Protein AF-A0A3A0E8A8-F1 (afdb_monomer_lite)

Structure (mmCIF, N/CA/C/O backbone):
data_AF-A0A3A0E8A8-F1
#
_entry.id   AF-A0A3A0E8A8-F1
#
loop_
_atom_site.group_PDB
_atom_site.id
_atom_site.type_symbol
_atom_site.label_atom_id
_atom_site.label_alt_id
_atom_site.label_comp_id
_atom_site.label_asym_id
_atom_site.label_entity_id
_atom_site.label_seq_id
_atom_site.pdbx_PDB_ins_code
_atom_site.Cartn_x
_atom_site.Cartn_y
_atom_site.Cartn_z
_atom_site.occupancy
_atom_site.B_iso_or_equiv
_atom_site.auth_seq_id
_atom_site.auth_comp_id
_atom_site.auth_asym_id
_atom_site.auth_atom_id
_atom_site.pdbx_PDB_model_num
ATOM 1 N N . MET A 1 1 ? 23.151 -6.501 8.905 1.00 40.78 1 MET A N 1
ATOM 2 C CA . MET A 1 1 ? 23.158 -5.026 8.974 1.00 40.78 1 MET A CA 1
ATOM 3 C C . MET A 1 1 ? 22.084 -4.540 8.018 1.00 40.78 1 MET A C 1
ATOM 5 O O . MET A 1 1 ? 22.185 -4.859 6.841 1.00 40.78 1 MET A O 1
ATOM 9 N N . ALA A 1 2 ? 21.002 -3.932 8.515 1.00 54.81 2 ALA A N 1
ATOM 10 C CA . ALA A 1 2 ? 19.983 -3.364 7.635 1.00 54.81 2 ALA A CA 1
ATOM 11 C C . ALA A 1 2 ? 20.627 -2.206 6.867 1.00 54.81 2 ALA A C 1
ATOM 13 O O . ALA A 1 2 ? 21.252 -1.342 7.481 1.00 54.81 2 ALA A O 1
ATOM 14 N N . MET A 1 3 ? 20.550 -2.238 5.539 1.00 58.66 3 MET A N 1
ATOM 15 C CA . MET A 1 3 ? 20.989 -1.104 4.735 1.00 58.66 3 MET A CA 1
ATOM 16 C C . MET A 1 3 ? 20.089 0.097 5.061 1.00 58.66 3 MET A C 1
ATOM 18 O O . MET A 1 3 ? 18.889 -0.111 5.265 1.00 58.66 3 MET A O 1
ATOM 22 N N . PRO A 1 4 ? 20.639 1.319 5.150 1.00 76.12 4 PRO A N 1
ATOM 23 C CA . PRO A 1 4 ? 19.828 2.518 5.326 1.00 76.12 4 PRO A CA 1
ATOM 24 C C . PRO A 1 4 ? 18.806 2.641 4.188 1.00 76.12 4 PRO A C 1
ATOM 26 O O . PRO A 1 4 ? 19.084 2.245 3.055 1.00 76.12 4 PRO A O 1
ATOM 29 N N . ASP A 1 5 ? 17.619 3.155 4.514 1.00 87.56 5 ASP A N 1
ATOM 30 C CA . ASP A 1 5 ? 16.559 3.387 3.536 1.00 87.56 5 ASP A CA 1
ATOM 31 C C . ASP A 1 5 ? 16.997 4.479 2.549 1.00 87.56 5 ASP A C 1
ATOM 33 O O . ASP A 1 5 ? 17.334 5.593 2.946 1.00 87.56 5 ASP A O 1
ATOM 37 N N . GLU A 1 6 ? 17.037 4.124 1.269 1.00 94.38 6 GLU A N 1
ATOM 38 C CA . GLU A 1 6 ? 17.419 4.989 0.151 1.00 94.38 6 GLU A CA 1
ATOM 39 C C . GLU A 1 6 ? 16.156 5.325 -0.650 1.00 94.38 6 GLU A C 1
ATOM 41 O O . GLU A 1 6 ? 15.229 4.510 -0.724 1.00 94.38 6 GLU A O 1
ATOM 46 N N . SER A 1 7 ? 16.106 6.504 -1.277 1.00 96.38 7 SER A N 1
ATOM 47 C CA . SER A 1 7 ? 14.958 6.851 -2.116 1.00 96.38 7 SER A CA 1
ATOM 48 C C . SER A 1 7 ? 14.844 5.933 -3.338 1.00 96.38 7 SER A C 1
ATOM 50 O O . SER A 1 7 ? 15.840 5.430 -3.872 1.00 96.38 7 SER A O 1
ATOM 52 N N . ALA A 1 8 ? 13.625 5.742 -3.844 1.00 95.88 8 ALA A N 1
ATOM 53 C CA . ALA A 1 8 ? 13.402 4.974 -5.068 1.00 95.88 8 ALA A CA 1
ATOM 54 C C . ALA A 1 8 ? 14.187 5.557 -6.265 1.00 95.88 8 ALA A C 1
ATOM 56 O O . ALA A 1 8 ? 14.773 4.805 -7.047 1.00 95.88 8 ALA A O 1
ATOM 57 N N . ALA A 1 9 ? 14.272 6.887 -6.381 1.00 95.69 9 ALA A N 1
ATOM 58 C CA . ALA A 1 9 ? 15.053 7.566 -7.414 1.00 95.69 9 ALA A CA 1
ATOM 59 C C . ALA A 1 9 ? 16.563 7.283 -7.308 1.00 95.69 9 ALA A C 1
ATOM 61 O O . ALA A 1 9 ? 17.220 7.010 -8.316 1.00 95.69 9 ALA A O 1
ATOM 62 N N . GLU A 1 10 ? 17.139 7.348 -6.106 1.00 95.75 10 GLU A N 1
ATOM 63 C CA . GLU A 1 10 ? 18.555 7.031 -5.873 1.00 95.75 10 GLU A CA 1
ATOM 64 C C . GLU A 1 10 ? 18.857 5.561 -6.127 1.00 95.75 10 GLU A C 1
ATOM 66 O O . GLU A 1 10 ? 19.814 5.262 -6.840 1.00 95.75 10 GLU A O 1
ATOM 71 N N . THR A 1 11 ? 17.987 4.657 -5.675 1.00 95.50 11 THR A N 1
ATOM 72 C CA . THR A 1 11 ? 18.102 3.226 -5.964 1.00 95.50 11 THR A CA 1
ATOM 73 C C . THR A 1 11 ? 18.158 2.960 -7.469 1.00 95.50 11 THR A C 1
ATOM 75 O O . THR A 1 11 ? 19.042 2.240 -7.934 1.00 95.50 11 THR A O 1
ATOM 78 N N . LEU A 1 12 ? 17.265 3.562 -8.261 1.00 95.00 12 LEU A N 1
ATOM 79 C CA . LEU A 1 12 ? 17.262 3.380 -9.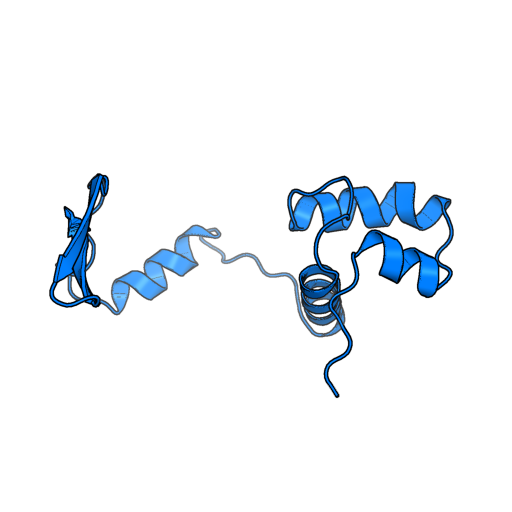717 1.00 95.00 12 LEU A CA 1
ATOM 80 C C . LEU A 1 12 ? 18.533 3.939 -10.376 1.00 95.00 12 LEU A C 1
ATOM 82 O O . LEU A 1 12 ? 19.087 3.295 -11.271 1.00 95.00 12 LEU A O 1
ATOM 86 N N . ARG A 1 13 ? 19.032 5.093 -9.907 1.00 93.69 13 ARG A N 1
ATOM 87 C CA . ARG A 1 13 ? 20.306 5.670 -10.372 1.00 93.69 13 ARG A CA 1
ATOM 88 C C . ARG A 1 13 ? 21.497 4.778 -10.026 1.00 93.69 13 ARG A C 1
ATOM 90 O O . ARG A 1 13 ? 22.323 4.514 -10.892 1.00 93.69 13 ARG A O 1
ATOM 97 N N . ARG A 1 14 ? 21.571 4.274 -8.792 1.00 94.75 14 ARG A N 1
ATOM 98 C CA . ARG A 1 14 ? 22.641 3.384 -8.316 1.00 94.75 14 ARG A CA 1
ATOM 99 C C . ARG A 1 14 ? 22.676 2.064 -9.084 1.00 94.75 14 ARG A C 1
ATOM 101 O O . ARG A 1 14 ? 23.751 1.546 -9.366 1.00 94.75 14 ARG A O 1
ATOM 108 N N . LEU A 1 15 ? 21.512 1.541 -9.467 1.00 94.94 15 LEU A N 1
ATOM 109 C CA . LEU A 1 15 ? 21.386 0.357 -10.325 1.00 94.94 15 LEU A CA 1
ATOM 110 C C . LEU A 1 15 ? 21.673 0.643 -11.807 1.00 94.94 15 LEU A C 1
ATOM 112 O O . LEU A 1 15 ? 21.574 -0.263 -12.629 1.00 94.94 15 LEU A O 1
ATOM 116 N N . SER A 1 16 ? 22.058 1.876 -12.148 1.00 96.69 16 SER A N 1
ATOM 117 C CA . SER A 1 16 ? 22.435 2.292 -13.502 1.00 96.69 16 SER A CA 1
ATOM 118 C C . SER A 1 16 ? 21.318 2.110 -14.539 1.00 96.69 16 SER A C 1
ATOM 120 O O . SER A 1 16 ? 21.586 1.874 -15.718 1.00 96.69 16 SER A O 1
ATOM 122 N N . TYR A 1 17 ? 20.051 2.250 -14.126 1.00 96.44 17 TYR A N 1
ATOM 123 C CA . TYR A 1 17 ? 18.947 2.347 -15.081 1.00 96.44 17 TYR A CA 1
ATOM 124 C C . TYR A 1 17 ? 19.067 3.628 -15.912 1.00 96.44 17 TYR A C 1
ATOM 126 O O . TYR A 1 17 ? 19.441 4.689 -15.411 1.00 96.44 17 TYR A O 1
ATOM 134 N N . SER A 1 18 ? 18.714 3.540 -17.196 1.00 96.69 18 SER A N 1
ATOM 135 C CA . SER A 1 18 ? 18.763 4.698 -18.091 1.00 96.69 18 SER A CA 1
ATOM 136 C C . SER A 1 18 ? 17.775 5.788 -17.667 1.00 96.69 18 SER A C 1
ATOM 138 O O . SER A 1 18 ? 16.680 5.501 -17.177 1.00 96.69 18 SER A O 1
ATOM 140 N N . SER A 1 19 ? 18.114 7.050 -17.942 1.00 94.75 19 SER A N 1
ATOM 141 C CA . SER A 1 19 ? 17.196 8.179 -17.740 1.00 94.75 19 SER A CA 1
ATOM 142 C C . SER A 1 19 ? 15.883 7.991 -18.508 1.00 94.75 19 SER A C 1
ATOM 144 O O . SER A 1 19 ? 14.814 8.275 -17.982 1.00 94.75 19 SER A O 1
ATOM 146 N N . ALA A 1 20 ? 15.938 7.426 -19.719 1.00 97.56 20 ALA A N 1
ATOM 147 C CA . ALA A 1 20 ? 14.750 7.118 -20.510 1.00 97.56 20 ALA A CA 1
ATOM 148 C C . ALA A 1 20 ? 13.825 6.103 -19.816 1.00 97.56 20 ALA A C 1
ATOM 150 O O . ALA A 1 20 ? 12.610 6.293 -19.827 1.00 97.56 20 ALA A O 1
ATOM 151 N N . PHE A 1 21 ? 14.376 5.053 -19.197 1.00 96.38 21 PHE A N 1
ATOM 152 C CA . PHE A 1 21 ? 13.592 4.096 -18.412 1.00 96.38 21 PHE A CA 1
ATOM 153 C C . PHE A 1 21 ? 12.969 4.762 -17.184 1.00 96.38 21 PHE A C 1
ATOM 155 O O . PHE A 1 21 ? 11.779 4.581 -16.920 1.00 96.38 21 PHE A O 1
ATOM 162 N N . VAL A 1 22 ? 13.761 5.553 -16.455 1.00 95.56 22 VAL A N 1
ATOM 163 C CA . VAL A 1 22 ? 13.284 6.236 -15.250 1.00 95.56 22 VAL A CA 1
ATOM 164 C C . VAL A 1 22 ? 12.123 7.170 -15.586 1.00 95.56 22 VAL A C 1
ATOM 166 O O . VAL A 1 22 ? 11.074 7.075 -14.958 1.00 95.56 22 VAL A O 1
ATOM 169 N N . GLU A 1 23 ? 12.260 8.001 -16.619 1.00 96.19 23 GLU A N 1
ATOM 170 C CA . GLU A 1 23 ? 11.239 8.992 -16.969 1.00 96.19 23 GLU A CA 1
ATOM 171 C C . GLU A 1 23 ? 9.996 8.391 -17.633 1.00 96.19 23 GLU A C 1
ATOM 173 O O . GLU A 1 23 ? 8.883 8.846 -17.380 1.00 96.19 23 GLU A O 1
ATOM 178 N N . ARG A 1 24 ? 10.150 7.368 -18.482 1.00 97.12 24 ARG A N 1
ATOM 179 C CA . ARG A 1 24 ? 9.028 6.841 -19.284 1.00 97.12 24 ARG A CA 1
ATOM 180 C C . ARG A 1 24 ? 8.307 5.664 -18.643 1.00 97.12 24 ARG A C 1
ATOM 182 O O . ARG A 1 24 ? 7.159 5.414 -18.992 1.00 97.12 24 ARG A O 1
ATOM 189 N N . PHE A 1 25 ? 8.966 4.934 -17.747 1.00 95.81 25 PHE A N 1
ATOM 190 C CA . PHE A 1 25 ? 8.391 3.754 -17.105 1.00 95.81 25 PHE A CA 1
ATOM 191 C C . PHE A 1 25 ? 8.371 3.885 -15.587 1.00 95.81 25 PHE A C 1
ATOM 193 O O . PHE A 1 25 ? 7.296 3.862 -14.994 1.00 95.81 25 PHE A O 1
ATOM 200 N N . ALA A 1 26 ? 9.536 4.048 -14.953 1.00 95.81 26 ALA A N 1
ATOM 201 C CA . ALA A 1 26 ? 9.621 3.933 -13.500 1.00 95.81 26 ALA A CA 1
ATOM 202 C C . ALA A 1 26 ? 8.825 5.031 -12.783 1.00 95.81 26 ALA A C 1
ATOM 204 O O . ALA A 1 26 ? 8.074 4.742 -11.852 1.00 95.81 26 ALA A O 1
ATOM 205 N N . ARG A 1 27 ? 8.955 6.279 -13.249 1.00 96.00 27 ARG A N 1
ATOM 206 C CA . ARG A 1 27 ? 8.274 7.441 -12.679 1.00 96.00 27 ARG A CA 1
ATOM 207 C C . ARG A 1 27 ? 6.747 7.342 -12.811 1.00 96.00 27 ARG A C 1
ATOM 209 O O . ARG A 1 27 ? 6.094 7.443 -11.775 1.00 96.00 27 ARG A O 1
ATOM 216 N N . PRO A 1 28 ? 6.150 7.072 -13.991 1.00 96.94 28 PRO A N 1
ATOM 217 C CA . PRO A 1 28 ? 4.706 6.845 -14.086 1.00 96.94 28 PRO A CA 1
ATOM 218 C C . PRO A 1 28 ? 4.221 5.631 -13.286 1.00 96.94 28 PRO A C 1
ATOM 220 O O . PRO A 1 28 ? 3.189 5.703 -12.627 1.00 96.94 28 PRO A O 1
ATOM 223 N N . PHE A 1 29 ? 4.956 4.516 -13.332 1.00 95.75 29 PHE A N 1
ATOM 224 C CA . PHE A 1 29 ? 4.509 3.257 -12.743 1.00 95.75 29 PHE A CA 1
ATOM 225 C C . PHE A 1 29 ? 4.550 3.286 -11.215 1.00 95.75 29 PHE A C 1
ATOM 227 O O . PHE A 1 29 ? 3.511 3.185 -10.563 1.00 95.75 29 PHE A O 1
ATOM 234 N N . TRP A 1 30 ? 5.735 3.473 -10.627 1.00 96.50 30 TRP A N 1
ATOM 235 C CA . TRP A 1 30 ? 5.852 3.520 -9.172 1.00 96.50 30 TRP A CA 1
ATOM 236 C C . TRP A 1 30 ? 5.291 4.807 -8.600 1.00 96.50 30 TRP A C 1
ATOM 238 O O . TRP A 1 30 ? 4.656 4.731 -7.559 1.00 96.50 30 TRP A O 1
ATOM 248 N N . GLY A 1 31 ? 5.402 5.941 -9.297 1.00 96.25 31 GLY A N 1
ATOM 249 C CA . GLY A 1 31 ? 4.748 7.170 -8.857 1.00 96.25 31 GLY A CA 1
ATOM 250 C C . GLY A 1 31 ? 3.225 7.037 -8.811 1.00 96.25 31 GLY A C 1
ATOM 251 O O . GLY A 1 31 ? 2.599 7.587 -7.913 1.00 96.25 31 GLY A O 1
ATOM 252 N N . GLY A 1 32 ? 2.628 6.245 -9.708 1.00 96.50 32 GLY A N 1
ATOM 253 C CA . GLY A 1 32 ? 1.210 5.890 -9.641 1.00 96.50 32 GLY A CA 1
ATOM 254 C C . GLY A 1 32 ? 0.868 4.960 -8.471 1.00 96.50 32 GLY A C 1
ATOM 255 O O . GLY A 1 32 ? -0.154 5.153 -7.821 1.00 96.50 32 GLY A O 1
ATOM 256 N N . ILE A 1 33 ? 1.722 3.977 -8.167 1.00 95.06 33 ILE A N 1
ATOM 257 C CA . ILE A 1 33 ? 1.499 3.033 -7.057 1.00 95.06 33 ILE A CA 1
ATOM 258 C C . ILE A 1 33 ? 1.682 3.704 -5.689 1.00 95.06 33 ILE A C 1
ATOM 260 O O . ILE A 1 33 ? 0.909 3.449 -4.768 1.00 95.06 33 ILE A O 1
ATOM 264 N N . THR A 1 34 ? 2.713 4.536 -5.539 1.00 94.50 34 THR A N 1
ATOM 265 C CA . THR A 1 34 ? 3.067 5.182 -4.267 1.00 94.50 34 THR A CA 1
ATOM 266 C C . THR A 1 34 ? 2.453 6.566 -4.103 1.00 94.50 34 THR A C 1
ATOM 268 O O . THR A 1 34 ? 2.592 7.153 -3.034 1.00 94.50 34 THR A O 1
ATOM 271 N N . LEU A 1 35 ? 1.788 7.089 -5.139 1.00 95.62 35 LEU A N 1
ATOM 272 C CA . LEU A 1 35 ? 1.293 8.468 -5.209 1.00 95.62 35 LEU A CA 1
ATOM 273 C C . LEU A 1 35 ? 2.406 9.518 -5.012 1.00 95.62 35 LEU A C 1
ATOM 275 O O . LEU A 1 35 ? 2.151 10.626 -4.547 1.00 95.62 35 LEU A O 1
ATOM 279 N N . ASP A 1 36 ? 3.640 9.174 -5.397 1.00 95.19 36 ASP A N 1
ATOM 280 C CA . ASP A 1 36 ? 4.819 10.045 -5.344 1.00 95.19 36 ASP A CA 1
ATOM 281 C C . ASP A 1 36 ? 5.528 10.082 -6.713 1.00 95.19 36 ASP A C 1
ATOM 283 O O . ASP A 1 36 ? 6.426 9.277 -6.978 1.00 95.19 36 ASP A O 1
ATOM 287 N N . PRO A 1 37 ? 5.175 11.035 -7.596 1.00 93.31 37 PRO A N 1
ATOM 288 C CA . PRO A 1 37 ? 5.806 11.179 -8.906 1.00 93.31 37 PRO A CA 1
ATOM 289 C C . PRO A 1 37 ? 7.288 11.561 -8.849 1.00 93.31 37 PRO A C 1
ATOM 291 O O . PRO A 1 37 ? 7.974 11.475 -9.865 1.00 93.31 37 PRO A O 1
ATOM 294 N N . SER A 1 38 ? 7.805 12.030 -7.711 1.00 95.06 38 SER A N 1
ATOM 295 C CA . SER A 1 38 ? 9.219 12.397 -7.586 1.00 95.06 38 SER A CA 1
ATOM 296 C C . SER A 1 38 ? 10.114 11.174 -7.372 1.00 95.06 38 SER A C 1
ATOM 298 O O . SER A 1 38 ? 11.291 11.222 -7.737 1.00 95.06 38 SER A O 1
ATOM 300 N N . LEU A 1 39 ? 9.535 10.074 -6.868 1.00 95.75 39 LEU A N 1
ATOM 301 C CA . LEU A 1 39 ? 10.238 8.886 -6.377 1.00 95.75 39 LEU A CA 1
ATOM 302 C C . LEU A 1 39 ? 11.247 9.214 -5.255 1.00 95.75 39 LEU A C 1
ATOM 304 O O . LEU A 1 39 ? 12.262 8.529 -5.115 1.00 95.75 39 LEU A O 1
ATOM 308 N N . ALA A 1 40 ? 10.989 10.270 -4.478 1.00 95.94 40 ALA A N 1
ATOM 309 C CA . ALA A 1 40 ? 11.857 10.721 -3.389 1.00 95.94 40 ALA A CA 1
ATOM 310 C C . ALA A 1 40 ? 11.648 9.924 -2.093 1.00 95.94 40 ALA A C 1
ATOM 312 O O . ALA A 1 40 ? 12.511 9.927 -1.218 1.00 95.94 40 ALA A O 1
ATOM 313 N N . SER A 1 41 ? 10.515 9.234 -1.974 1.00 93.25 41 SER A N 1
ATOM 314 C CA . SER A 1 41 ? 10.216 8.347 -0.851 1.00 93.25 41 SER A CA 1
ATOM 315 C C . SER A 1 41 ? 11.058 7.062 -0.880 1.00 93.25 41 SER A C 1
ATOM 317 O O . SER A 1 41 ? 11.697 6.741 -1.885 1.00 93.25 41 SER A O 1
ATOM 319 N N . SER A 1 42 ? 11.011 6.307 0.224 1.00 94.94 42 SER A N 1
ATOM 320 C CA . SER A 1 42 ? 11.639 4.986 0.399 1.00 94.94 42 SER A CA 1
ATOM 321 C C . SER A 1 42 ? 11.557 4.091 -0.845 1.00 94.94 42 SER A C 1
ATOM 323 O O . SER A 1 42 ? 10.505 3.976 -1.481 1.00 94.94 42 SER A O 1
ATOM 325 N N . ALA A 1 43 ? 12.635 3.363 -1.142 1.00 95.06 43 ALA A N 1
ATOM 326 C CA . ALA A 1 43 ? 12.637 2.295 -2.140 1.00 95.06 43 ALA A CA 1
ATOM 327 C C . ALA A 1 43 ? 11.897 1.022 -1.673 1.00 95.06 43 ALA A C 1
ATO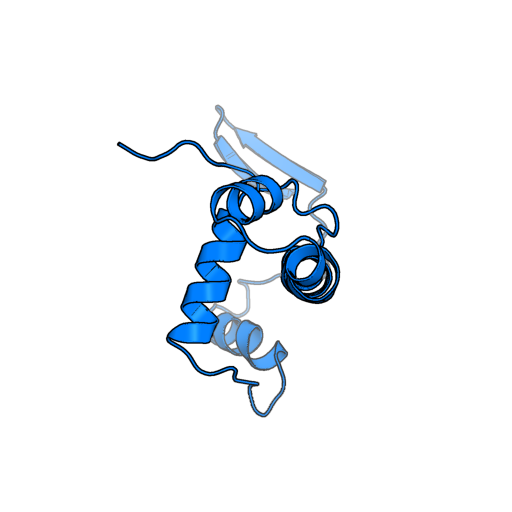M 329 O O . ALA A 1 43 ? 11.670 0.111 -2.470 1.00 95.06 43 ALA A O 1
ATOM 330 N N . GLY A 1 44 ? 11.491 0.930 -0.403 1.00 94.88 44 GLY A N 1
ATOM 331 C CA . GLY A 1 44 ? 10.776 -0.222 0.157 1.00 94.88 44 GLY A CA 1
ATOM 332 C C . GLY A 1 44 ? 9.525 -0.621 -0.643 1.00 94.88 44 GLY A C 1
ATOM 333 O O . GLY A 1 44 ? 9.446 -1.767 -1.095 1.00 94.88 44 GLY A O 1
ATOM 334 N N . PRO A 1 45 ? 8.566 0.294 -0.889 1.00 94.38 45 PRO A N 1
ATOM 335 C CA . PRO A 1 45 ? 7.410 0.037 -1.748 1.00 94.38 45 PRO A CA 1
ATOM 336 C C . PRO A 1 45 ? 7.775 -0.403 -3.171 1.00 94.38 45 PRO A C 1
ATOM 338 O O . PRO A 1 45 ? 7.116 -1.288 -3.719 1.00 94.38 45 PRO A O 1
ATOM 341 N N . LEU A 1 46 ? 8.841 0.153 -3.762 1.00 94.44 46 LEU A N 1
ATOM 342 C CA . LEU A 1 46 ? 9.345 -0.277 -5.071 1.00 94.44 46 LEU A CA 1
ATOM 343 C C . LEU A 1 46 ? 9.754 -1.752 -5.028 1.00 94.44 46 LEU A C 1
ATOM 345 O O . LEU A 1 46 ? 9.280 -2.542 -5.844 1.00 94.44 46 LEU A O 1
ATOM 349 N N . TRP A 1 47 ? 10.570 -2.150 -4.050 1.00 94.12 47 TRP A N 1
ATOM 350 C CA . TRP A 1 47 ? 11.025 -3.536 -3.916 1.00 94.12 47 TRP A CA 1
ATOM 351 C C . TRP A 1 47 ? 9.892 -4.506 -3.602 1.00 94.12 47 TRP A C 1
ATOM 353 O O . TRP A 1 47 ? 9.828 -5.599 -4.170 1.00 94.12 47 TRP A O 1
ATOM 363 N N . PHE A 1 48 ? 8.981 -4.100 -2.720 1.00 94.94 48 PHE A N 1
ATOM 364 C CA . PHE A 1 48 ? 7.811 -4.890 -2.370 1.00 94.94 48 PHE A CA 1
ATOM 365 C C . PHE A 1 48 ? 6.936 -5.152 -3.598 1.00 94.94 48 PHE A C 1
ATOM 367 O O . PHE A 1 48 ? 6.624 -6.302 -3.907 1.00 94.94 48 PHE A O 1
ATOM 374 N N . THR A 1 49 ? 6.585 -4.097 -4.332 1.00 95.12 49 THR A N 1
ATOM 375 C CA . THR A 1 49 ? 5.711 -4.200 -5.507 1.00 95.12 49 THR A CA 1
ATOM 376 C C . THR A 1 49 ? 6.388 -4.962 -6.639 1.00 95.12 49 THR A C 1
ATOM 378 O O . THR A 1 49 ? 5.768 -5.861 -7.199 1.00 95.12 49 THR A O 1
ATOM 381 N N . LEU A 1 50 ? 7.674 -4.710 -6.913 1.00 93.56 50 LEU A N 1
ATOM 382 C CA . LEU A 1 50 ? 8.448 -5.471 -7.897 1.00 93.56 50 LEU A CA 1
ATOM 383 C C . LEU A 1 50 ? 8.430 -6.971 -7.582 1.00 93.56 50 LEU A C 1
ATOM 385 O O . LEU A 1 50 ? 8.127 -7.778 -8.457 1.00 93.56 50 LEU A O 1
ATOM 389 N N . LYS A 1 51 ? 8.687 -7.353 -6.324 1.00 95.12 51 LYS A N 1
ATOM 390 C CA . LYS A 1 51 ? 8.597 -8.753 -5.889 1.00 95.12 51 LYS A CA 1
ATOM 391 C C . LYS A 1 51 ? 7.201 -9.330 -6.135 1.00 95.12 51 LYS A C 1
ATOM 393 O O . LYS A 1 51 ? 7.100 -10.454 -6.617 1.00 95.12 51 LYS A O 1
ATOM 398 N N . MET A 1 52 ? 6.138 -8.594 -5.807 1.00 95.25 52 MET A N 1
ATOM 399 C CA . MET A 1 52 ? 4.759 -9.051 -6.026 1.00 95.25 52 MET A CA 1
ATOM 400 C C . MET A 1 52 ? 4.438 -9.250 -7.510 1.00 95.25 52 MET A C 1
ATOM 402 O O . MET A 1 52 ? 3.803 -10.243 -7.849 1.00 95.25 52 MET A O 1
ATOM 406 N N . PHE A 1 53 ? 4.919 -8.375 -8.397 1.00 93.31 53 PHE A N 1
ATOM 407 C CA . PHE A 1 53 ? 4.736 -8.538 -9.843 1.00 93.3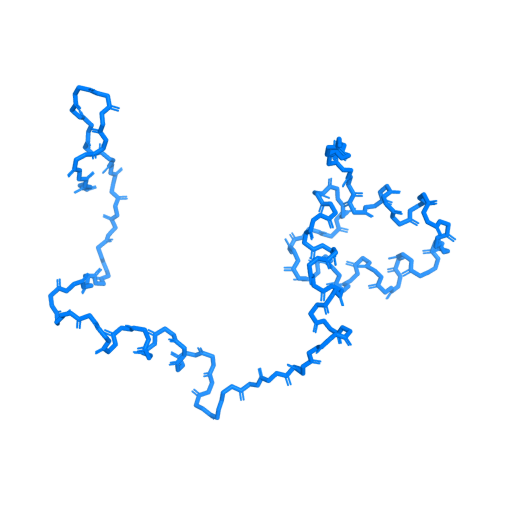1 53 PHE A CA 1
ATOM 408 C C . PHE A 1 53 ? 5.553 -9.692 -10.428 1.00 93.31 53 PHE A C 1
ATOM 410 O O . PHE A 1 53 ? 5.078 -10.364 -11.336 1.00 93.31 53 PHE A O 1
ATOM 417 N N . LEU A 1 54 ? 6.764 -9.935 -9.918 1.00 95.19 54 LEU A N 1
ATOM 418 C CA . LEU A 1 54 ? 7.619 -11.023 -10.402 1.00 95.19 54 LEU A CA 1
ATOM 419 C C . LEU A 1 54 ? 7.173 -12.403 -9.904 1.00 95.19 54 LEU A C 1
ATOM 421 O O . LEU A 1 54 ? 7.330 -13.387 -10.620 1.00 95.19 54 LEU A O 1
ATOM 425 N N . ALA A 1 55 ? 6.663 -12.491 -8.674 1.00 96.44 55 ALA A N 1
ATOM 426 C CA . ALA A 1 55 ? 6.325 -13.764 -8.034 1.00 96.44 55 ALA A CA 1
ATOM 427 C C . ALA A 1 55 ? 4.825 -14.097 -8.058 1.00 96.44 55 ALA A C 1
ATOM 429 O O . ALA A 1 55 ? 4.447 -15.215 -7.709 1.00 96.44 55 ALA A O 1
ATOM 430 N N . GLY A 1 56 ? 3.967 -13.132 -8.391 1.00 92.75 56 GLY A N 1
ATOM 431 C CA . GLY A 1 56 ? 2.520 -13.236 -8.228 1.00 92.75 56 GLY A CA 1
ATOM 432 C C . GLY A 1 56 ? 1.729 -13.014 -9.512 1.00 92.75 56 GLY A C 1
ATOM 433 O O . GLY A 1 56 ? 2.266 -12.732 -10.578 1.00 92.75 56 GLY A O 1
ATOM 434 N N . CYS A 1 57 ? 0.409 -13.134 -9.384 1.00 93.31 57 CYS A N 1
ATOM 435 C CA . CYS A 1 57 ? -0.550 -12.785 -10.426 1.00 93.31 57 CYS A CA 1
ATOM 436 C C . CYS A 1 57 ? -1.330 -11.542 -9.999 1.00 93.31 57 CYS A C 1
ATOM 438 O O . CYS A 1 57 ? -1.795 -11.458 -8.860 1.00 93.31 57 CYS A O 1
ATOM 440 N N . ALA A 1 58 ? -1.527 -10.604 -10.925 1.00 89.50 58 ALA A N 1
ATOM 441 C CA . ALA A 1 58 ? -2.506 -9.543 -10.733 1.00 89.50 58 ALA A CA 1
ATOM 442 C C . ALA A 1 58 ? -3.912 -10.156 -10.792 1.00 89.50 58 ALA A C 1
ATOM 444 O O . ALA A 1 58 ? -4.265 -10.823 -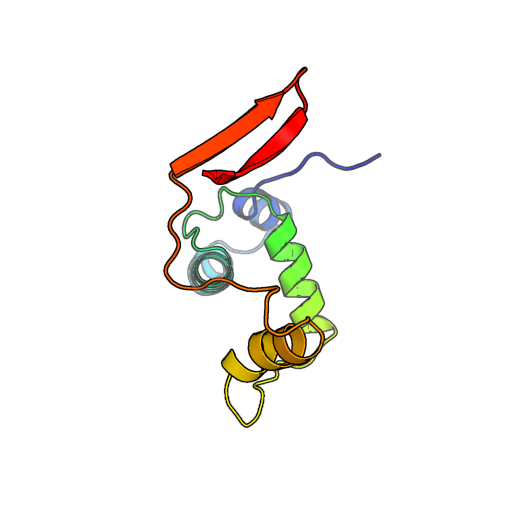11.765 1.00 89.50 58 ALA A O 1
ATOM 445 N N . VAL A 1 59 ? -4.708 -9.947 -9.745 1.00 91.12 59 VAL A N 1
ATOM 446 C CA . VAL A 1 59 ? -6.066 -10.489 -9.639 1.00 91.12 59 VAL A CA 1
ATOM 447 C C . VAL A 1 59 ? -7.047 -9.387 -9.274 1.00 91.12 59 VAL A C 1
ATOM 449 O O . VAL A 1 59 ? -6.732 -8.484 -8.502 1.00 91.12 59 VAL A O 1
ATOM 452 N N . LEU A 1 60 ? -8.259 -9.488 -9.811 1.00 92.56 60 LEU A N 1
ATOM 453 C CA . LEU A 1 60 ? -9.391 -8.654 -9.436 1.00 92.56 60 LEU A CA 1
ATOM 454 C C . LEU A 1 60 ? -10.501 -9.582 -8.933 1.00 92.56 60 LEU A C 1
ATOM 456 O O . LEU A 1 60 ? -10.899 -10.487 -9.674 1.00 92.56 60 LEU A O 1
ATOM 460 N N . PRO A 1 61 ? -11.012 -9.408 -7.699 1.00 93.62 61 PRO A N 1
ATOM 461 C CA . PRO A 1 61 ? -12.147 -10.196 -7.246 1.00 93.62 61 PRO A CA 1
ATOM 462 C C . PRO A 1 61 ? -13.342 -9.994 -8.182 1.00 93.62 61 PRO A C 1
ATOM 464 O O . PRO A 1 61 ? -13.607 -8.879 -8.630 1.00 93.62 61 PRO A O 1
ATOM 467 N N . ARG A 1 62 ? -14.099 -11.065 -8.448 1.00 95.56 62 ARG A N 1
ATOM 468 C CA . ARG A 1 62 ? -15.250 -11.034 -9.371 1.00 95.56 62 ARG A CA 1
ATOM 469 C C . ARG A 1 62 ? -16.273 -9.946 -9.021 1.00 95.56 62 ARG A C 1
ATOM 471 O O . ARG A 1 62 ? -16.863 -9.365 -9.920 1.00 95.56 62 ARG A O 1
ATOM 478 N N . ALA A 1 63 ? -16.474 -9.683 -7.731 1.00 96.56 63 ALA A N 1
ATOM 479 C CA . ALA A 1 63 ? -17.395 -8.665 -7.223 1.00 96.56 63 ALA A CA 1
ATOM 480 C C . ALA A 1 63 ? 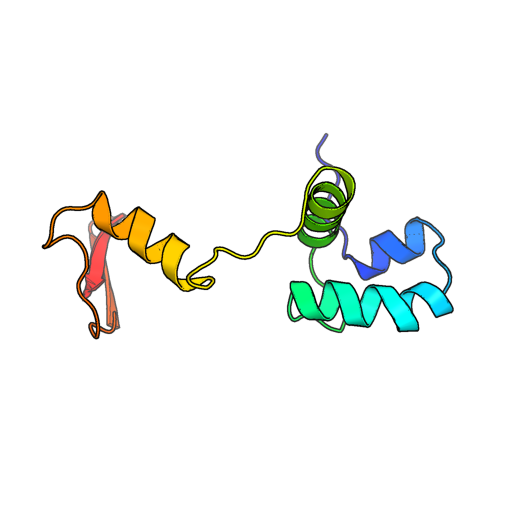-16.728 -7.285 -7.012 1.00 96.56 63 ALA A C 1
ATOM 482 O O . ALA A 1 63 ? -17.273 -6.430 -6.322 1.00 96.56 63 ALA A O 1
ATOM 483 N N . GLY A 1 64 ? -15.543 -7.059 -7.588 1.00 95.88 64 GLY A N 1
ATOM 484 C CA . GLY A 1 64 ? -14.758 -5.840 -7.402 1.00 95.88 64 GLY A CA 1
ATOM 485 C C . GLY A 1 64 ? -13.955 -5.823 -6.098 1.00 95.88 64 GLY A C 1
ATOM 486 O O . GLY A 1 64 ? -14.057 -6.717 -5.257 1.00 95.88 64 GLY A O 1
ATOM 487 N N . ILE A 1 65 ? -13.124 -4.789 -5.922 1.00 94.69 65 ILE A N 1
ATOM 488 C CA . ILE A 1 65 ? -12.187 -4.715 -4.787 1.00 94.69 65 ILE A CA 1
ATOM 489 C C . ILE A 1 65 ? -12.893 -4.596 -3.423 1.00 94.69 65 ILE A C 1
ATOM 491 O O . ILE A 1 65 ? -12.336 -5.018 -2.412 1.00 94.69 65 ILE A O 1
ATOM 495 N N . GLY A 1 66 ? -14.141 -4.107 -3.401 1.00 96.06 66 GLY A N 1
ATOM 496 C CA . GLY A 1 66 ? -14.977 -4.001 -2.198 1.00 96.06 66 GLY A CA 1
ATOM 497 C C . GLY A 1 66 ? -15.301 -5.345 -1.534 1.00 96.06 66 GLY A C 1
ATOM 498 O O . GLY A 1 66 ? -15.520 -5.396 -0.326 1.00 96.06 66 GLY A O 1
ATOM 499 N N . ALA A 1 67 ? -15.206 -6.456 -2.271 1.00 96.19 67 ALA A N 1
ATOM 500 C CA . ALA A 1 67 ? -15.409 -7.792 -1.712 1.00 96.19 67 ALA A CA 1
ATOM 501 C C . ALA A 1 67 ? -14.387 -8.150 -0.612 1.00 96.19 67 ALA A C 1
ATOM 503 O O . ALA A 1 67 ? -14.695 -8.928 0.290 1.00 96.19 67 ALA A O 1
ATOM 504 N N . MET A 1 68 ? -13.178 -7.577 -0.666 1.00 94.56 68 MET A N 1
ATOM 505 C CA . MET A 1 68 ? -12.113 -7.833 0.310 1.00 94.56 68 MET A CA 1
ATOM 506 C C . MET A 1 68 ? -12.452 -7.287 1.711 1.00 94.56 68 MET A C 1
ATOM 508 O O . MET A 1 68 ? -12.477 -8.080 2.657 1.00 94.56 68 MET A O 1
ATOM 512 N N . PRO A 1 69 ? -12.745 -5.980 1.899 1.00 94.94 69 PRO A N 1
ATOM 513 C CA . PRO A 1 69 ? -13.162 -5.471 3.204 1.00 94.94 69 PRO A CA 1
ATOM 514 C C . PRO A 1 69 ? -14.484 -6.086 3.685 1.00 94.94 69 PRO A C 1
ATOM 516 O O . PRO A 1 69 ? -14.612 -6.351 4.878 1.00 94.94 69 PRO A O 1
ATOM 519 N N . GLU A 1 70 ? -15.432 -6.400 2.793 1.00 94.25 70 GLU A N 1
ATOM 520 C CA . GLU A 1 70 ? -16.660 -7.120 3.168 1.00 94.25 70 GLU A CA 1
ATOM 521 C C . GLU A 1 70 ? -16.365 -8.505 3.759 1.00 94.25 70 GLU A C 1
ATOM 523 O O . GLU A 1 70 ? -16.929 -8.881 4.789 1.00 94.25 70 GLU A O 1
ATOM 528 N N . GLN A 1 71 ? -15.459 -9.267 3.138 1.00 94.81 71 GLN A N 1
ATOM 529 C CA . GLN A 1 71 ? -15.045 -10.577 3.639 1.00 94.81 71 GLN A CA 1
ATOM 530 C C . GLN A 1 71 ? -14.407 -10.478 5.031 1.00 94.81 71 GLN A C 1
ATOM 532 O O . GLN A 1 71 ? -14.675 -11.327 5.883 1.00 94.81 71 GLN A O 1
ATOM 537 N N . LEU A 1 72 ? -13.579 -9.457 5.275 1.00 94.69 72 LEU A N 1
ATOM 538 C CA . LEU A 1 72 ? -13.000 -9.204 6.597 1.00 94.69 72 LEU A CA 1
ATOM 539 C C . LEU A 1 72 ? -14.087 -8.836 7.617 1.00 94.69 72 LEU A C 1
ATOM 541 O O . LEU A 1 72 ? -14.115 -9.407 8.707 1.00 94.69 72 LEU A O 1
ATOM 545 N N . GLY A 1 73 ? -15.016 -7.953 7.241 1.00 95.62 73 GLY A N 1
ATOM 546 C CA . GLY A 1 73 ? -16.117 -7.504 8.095 1.00 95.62 73 GLY A CA 1
ATOM 547 C C . GLY A 1 73 ? -17.045 -8.635 8.541 1.00 95.62 73 GLY A C 1
ATOM 548 O O . GLY A 1 73 ? -17.436 -8.676 9.702 1.00 95.62 73 GLY A O 1
ATOM 549 N N . ARG A 1 74 ? -17.319 -9.621 7.674 1.00 95.56 74 ARG A N 1
ATOM 550 C CA . ARG A 1 74 ? -18.147 -10.802 8.010 1.00 95.56 74 ARG A CA 1
ATOM 551 C C . ARG A 1 74 ? -17.599 -11.650 9.161 1.00 95.56 74 ARG A C 1
ATOM 553 O O . ARG A 1 74 ? -18.343 -12.444 9.728 1.00 95.56 74 ARG A O 1
ATOM 560 N N . ARG A 1 75 ? -16.308 -11.528 9.487 1.00 96.44 75 ARG A N 1
ATOM 561 C CA . ARG A 1 75 ? -15.672 -12.254 10.599 1.00 96.44 75 ARG A CA 1
ATOM 562 C C . ARG A 1 75 ? -15.786 -11.520 11.936 1.00 96.44 75 ARG A C 1
ATOM 564 O O . ARG A 1 75 ? -15.347 -12.058 12.949 1.00 96.44 75 ARG A O 1
ATOM 571 N N . LEU A 1 76 ? -16.323 -10.303 11.937 1.00 96.38 76 LEU A N 1
ATOM 572 C CA . LEU A 1 76 ? -16.478 -9.470 13.122 1.00 96.38 76 LEU A CA 1
ATOM 573 C C . LEU A 1 76 ? -17.925 -9.529 13.644 1.00 96.38 76 LEU A C 1
ATOM 575 O O . LEU A 1 76 ? -18.852 -9.770 12.868 1.00 96.38 76 LEU A O 1
ATOM 579 N N . PRO A 1 77 ? -18.151 -9.281 14.947 1.00 96.50 77 PRO A N 1
ATOM 580 C CA . PRO A 1 77 ? -19.490 -9.040 15.474 1.00 96.50 77 PRO A CA 1
ATOM 581 C C . PRO A 1 77 ? -20.186 -7.879 14.753 1.00 96.50 77 PRO A C 1
ATOM 583 O O . PRO A 1 77 ? -19.536 -6.913 14.356 1.00 96.50 77 PRO A O 1
ATOM 586 N N . ALA A 1 78 ? -21.518 -7.917 14.666 1.00 90.88 78 ALA A N 1
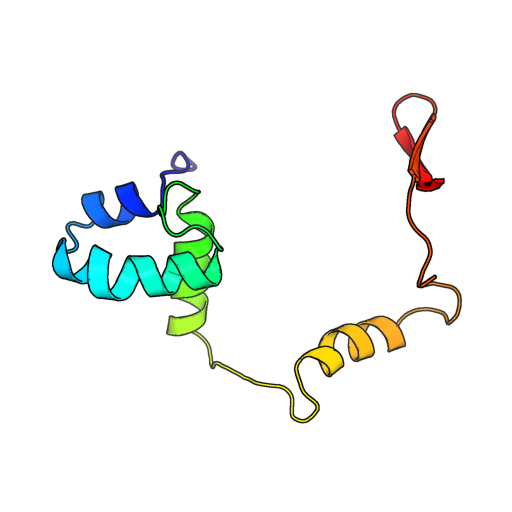ATOM 587 C CA . ALA A 1 78 ? -22.303 -6.861 14.015 1.00 90.88 78 ALA A CA 1
ATOM 588 C C . ALA A 1 78 ? -22.084 -5.462 14.628 1.00 90.88 78 ALA A C 1
ATOM 590 O O . ALA A 1 78 ? -22.257 -4.455 13.953 1.00 90.88 78 ALA A O 1
ATOM 591 N N . THR A 1 79 ? -21.677 -5.399 15.898 1.00 94.12 79 THR A N 1
ATOM 592 C CA . THR A 1 79 ? -21.399 -4.163 16.644 1.00 94.12 79 THR A CA 1
ATOM 593 C C . THR A 1 79 ? -19.950 -3.685 16.538 1.00 94.12 79 THR A C 1
ATOM 595 O O . THR A 1 79 ? -19.599 -2.674 17.138 1.00 94.12 79 THR A O 1
ATOM 598 N N . ALA A 1 80 ? -19.083 -4.401 15.817 1.00 95.44 80 ALA A N 1
ATOM 599 C CA . ALA A 1 80 ? -17.650 -4.114 15.797 1.00 95.44 80 ALA A CA 1
ATOM 600 C C . ALA A 1 80 ? -17.260 -2.925 14.907 1.00 95.44 80 ALA A C 1
ATOM 602 O O . ALA A 1 80 ? -16.141 -2.429 15.023 1.00 95.44 80 ALA A O 1
ATOM 603 N N . VAL A 1 81 ? -18.141 -2.489 14.001 1.00 93.94 81 VAL A N 1
ATOM 604 C CA . VAL A 1 81 ? -17.845 -1.421 13.041 1.00 93.94 81 VAL A CA 1
ATOM 605 C C . VAL A 1 81 ? -18.943 -0.366 13.072 1.00 93.94 81 VAL A C 1
ATOM 607 O O . VAL A 1 81 ? -20.096 -0.647 12.752 1.00 93.94 81 VAL A O 1
ATOM 610 N N . THR A 1 82 ? -18.559 0.865 13.404 1.00 93.75 82 THR A N 1
ATOM 611 C CA . THR A 1 82 ? -19.430 2.043 13.356 1.00 93.75 82 THR A CA 1
ATOM 612 C C . THR A 1 82 ? -19.016 2.912 12.174 1.00 93.75 82 THR A C 1
ATOM 614 O O . THR A 1 82 ? -17.922 3.472 12.159 1.00 93.75 82 THR A O 1
ATOM 617 N N . PHE A 1 83 ? -19.882 3.023 11.168 1.00 94.06 83 PHE A N 1
ATOM 618 C CA . PHE A 1 83 ? -19.655 3.890 10.009 1.00 94.06 83 PHE A CA 1
ATOM 619 C C . PHE A 1 83 ? -20.153 5.314 10.272 1.00 94.06 83 PHE A C 1
ATOM 621 O O . PHE A 1 83 ? -20.992 5.537 11.139 1.00 94.06 83 PHE A O 1
ATOM 628 N N . GLY A 1 84 ? -19.637 6.289 9.518 1.00 95.06 84 GLY A N 1
ATOM 629 C CA . GLY A 1 84 ? -20.053 7.694 9.637 1.00 95.06 84 GLY A CA 1
ATOM 630 C C . GLY A 1 84 ? -19.638 8.382 10.945 1.00 95.06 84 GLY A C 1
ATOM 631 O O . GLY A 1 84 ? -19.995 9.535 11.161 1.00 95.06 84 GLY A O 1
ATOM 632 N N . ALA A 1 85 ? -18.873 7.703 11.802 1.00 95.25 85 ALA A N 1
ATOM 633 C CA . ALA A 1 85 ? -18.353 8.248 13.047 1.00 95.25 85 ALA A CA 1
ATOM 634 C C . ALA A 1 85 ? -16.959 8.851 12.814 1.00 95.25 85 ALA A C 1
ATOM 636 O O . ALA A 1 85 ? -15.976 8.130 12.638 1.00 95.25 85 ALA A O 1
ATOM 637 N N . ARG A 1 86 ? -16.872 10.184 12.784 1.00 96.50 86 ARG A N 1
ATOM 638 C CA . ARG A 1 86 ? -15.591 10.897 12.728 1.00 96.50 86 ARG A CA 1
ATOM 639 C C . ARG A 1 86 ? -14.919 10.829 14.098 1.00 96.50 86 ARG A C 1
ATOM 641 O O . ARG A 1 86 ? -15.540 11.188 15.085 1.00 96.50 86 ARG A O 1
ATOM 648 N N . VAL A 1 87 ? -13.648 10.435 14.132 1.00 96.69 87 VAL A N 1
ATOM 649 C CA . VAL A 1 87 ? -12.810 10.553 15.334 1.00 96.69 87 VAL A CA 1
ATOM 650 C C . VAL A 1 87 ? -12.307 11.995 15.447 1.00 96.69 87 VAL A C 1
ATOM 652 O O . VAL A 1 87 ? -11.651 12.492 14.528 1.00 96.69 87 VAL A O 1
ATOM 655 N N . GLU A 1 88 ? -12.620 12.669 16.550 1.00 97.44 88 GLU A N 1
ATOM 656 C CA . GLU A 1 88 ? -12.177 14.028 16.873 1.00 97.44 88 GLU A CA 1
ATOM 657 C C . GLU A 1 88 ? -10.873 14.033 17.669 1.00 97.44 88 GLU A C 1
ATOM 659 O O . GLU A 1 88 ? -10.006 14.878 17.435 1.00 97.44 88 GLU A O 1
ATOM 664 N N . ARG A 1 89 ? -10.715 13.098 18.613 1.00 97.50 89 ARG A N 1
ATOM 665 C CA . ARG A 1 89 ? -9.509 12.992 19.444 1.00 97.50 89 ARG A CA 1
ATOM 666 C C . ARG A 1 89 ? -9.268 11.585 19.973 1.00 97.50 89 ARG A C 1
ATOM 668 O O . ARG A 1 89 ? -10.175 10.770 20.113 1.00 97.50 89 ARG A O 1
ATOM 675 N N . LEU A 1 90 ? -8.017 11.333 20.346 1.00 97.88 90 LEU A N 1
ATOM 676 C CA . LEU A 1 90 ? -7.644 10.171 21.146 1.00 97.88 90 LEU A CA 1
ATOM 677 C C . LEU A 1 90 ? -7.860 10.482 22.630 1.00 97.88 90 LEU A C 1
ATOM 679 O O . LEU A 1 90 ? -7.523 11.572 23.095 1.00 97.88 90 LEU A O 1
ATOM 683 N N . ILE A 1 91 ? -8.381 9.514 23.378 1.00 98.00 91 ILE A N 1
ATOM 684 C CA . ILE A 1 91 ? -8.449 9.573 24.841 1.00 98.00 91 ILE A CA 1
ATOM 685 C C . ILE A 1 91 ? -7.178 8.913 25.375 1.00 98.00 91 ILE A C 1
ATOM 687 O O . ILE A 1 91 ? -6.900 7.756 25.049 1.00 98.00 91 ILE A O 1
ATOM 691 N N . VAL A 1 92 ? -6.388 9.661 26.150 1.00 98.06 92 VAL A N 1
ATOM 692 C CA . VAL A 1 92 ? -5.091 9.211 26.672 1.00 98.06 92 VAL A CA 1
ATOM 693 C C . VAL A 1 92 ? -5.084 9.297 28.191 1.00 98.06 92 VAL A C 1
ATOM 695 O O . VAL A 1 92 ? -5.264 10.370 28.760 1.00 98.06 92 VAL A O 1
ATOM 698 N N . GLU A 1 93 ? -4.815 8.169 28.840 1.00 97.62 93 GLU A N 1
ATOM 699 C CA . GLU A 1 93 ? -4.747 8.039 30.295 1.00 97.62 93 GLU A CA 1
ATOM 700 C C . GLU A 1 93 ? -3.411 7.409 30.678 1.00 97.62 93 GLU A C 1
ATOM 702 O O . GLU A 1 93 ? -3.017 6.386 30.117 1.00 97.62 93 GLU A O 1
ATOM 707 N N . ALA A 1 94 ? -2.683 8.040 31.607 1.00 96.06 94 ALA A N 1
ATOM 708 C CA . ALA A 1 94 ? -1.358 7.587 32.047 1.00 96.06 94 ALA A CA 1
ATOM 709 C C . ALA A 1 94 ? -0.390 7.261 30.881 1.00 96.06 94 ALA A C 1
ATOM 711 O O . ALA A 1 94 ? 0.386 6.311 30.944 1.00 96.06 94 ALA A O 1
ATOM 712 N N . GLY A 1 95 ? -0.459 8.034 29.790 1.00 96.12 95 GLY A N 1
ATOM 713 C CA . GLY A 1 95 ? 0.381 7.847 28.601 1.00 96.12 95 GLY A CA 1
ATOM 714 C C . GLY A 1 95 ? -0.067 6.738 27.639 1.00 96.12 95 GLY A C 1
ATOM 715 O O . GLY A 1 95 ? 0.646 6.462 26.676 1.00 96.12 95 GLY A O 1
ATOM 716 N N . ARG A 1 96 ? -1.235 6.112 27.844 1.00 97.44 96 ARG A N 1
ATOM 717 C CA . ARG A 1 96 ? -1.784 5.069 26.962 1.00 97.44 96 ARG A CA 1
ATOM 718 C C . ARG A 1 96 ? -3.095 5.515 26.315 1.00 97.44 96 ARG A C 1
ATOM 720 O O . ARG A 1 96 ? -3.953 6.076 26.988 1.00 97.44 96 ARG A O 1
ATOM 727 N N . VAL A 1 97 ? -3.281 5.212 25.028 1.00 97.25 97 VAL A N 1
ATOM 728 C CA . VAL A 1 97 ? -4.573 5.407 24.347 1.00 97.25 97 VAL A CA 1
ATOM 729 C C . VAL A 1 97 ? -5.589 4.401 24.893 1.00 97.25 97 VAL A C 1
ATOM 731 O O . VAL A 1 97 ? -5.362 3.188 24.831 1.00 97.25 97 VAL A O 1
ATOM 734 N N . THR A 1 98 ? -6.700 4.899 25.432 1.00 97.56 98 THR A N 1
ATOM 735 C CA . THR A 1 98 ? -7.791 4.091 26.006 1.00 97.56 98 THR A CA 1
ATOM 736 C C . THR A 1 98 ? -9.065 4.132 25.171 1.00 97.56 98 THR A C 1
ATOM 738 O O . THR A 1 98 ? -9.893 3.233 25.293 1.00 97.56 98 THR A O 1
ATOM 741 N N . GLY A 1 99 ? -9.198 5.108 24.272 1.00 95.94 99 GLY A N 1
ATOM 742 C CA . GLY A 1 99 ? -10.349 5.218 23.388 1.00 95.94 99 GLY A CA 1
ATOM 743 C C . GLY A 1 99 ? -10.219 6.338 22.367 1.00 95.94 99 GLY A C 1
ATOM 744 O O . GLY A 1 99 ? -9.166 6.963 22.215 1.00 95.94 99 GLY A O 1
ATOM 745 N N . VAL A 1 100 ? -11.325 6.584 21.677 1.00 96.06 100 VAL A N 1
ATOM 746 C CA . VAL A 1 100 ? -11.502 7.673 20.719 1.00 96.06 100 VAL A CA 1
ATOM 747 C C . VAL A 1 100 ? -12.796 8.408 21.057 1.00 96.06 100 VAL A C 1
ATOM 749 O O . VAL A 1 100 ? -13.751 7.778 21.513 1.00 96.06 100 VAL A O 1
ATOM 752 N N . ALA A 1 101 ? -12.802 9.724 20.872 1.00 91.50 101 ALA A N 1
ATOM 753 C CA . ALA A 1 101 ? -13.991 10.569 20.933 1.00 91.50 101 ALA A CA 1
ATOM 754 C C . ALA A 1 101 ? -14.165 11.278 19.596 1.00 91.50 101 ALA A C 1
ATOM 756 O O . ALA A 1 101 ? -13.120 11.586 18.975 1.00 91.50 101 ALA A O 1
#

pLDDT: mean 93.75, std 7.94, range [40.78, 98.06]

Secondary structure (DSSP, 8-state):
-PPPP-BHHHHHHHTT--HHHIIIIIHHHHHHHHT-TT--SBSHHHHHHHHHHHHS-----TT-TTHHHHHHHTTS-TTS--SS-----EEEETTEEEEE-

Foldseek 3Di:
DDDPFFFLVVVCVVVVPDPCCCQVPVLVPVCVVVVNSVSRDTCVSVVVVVCCVVPHDDDAPPVGPVVVVVVVCVVDPPPPDDPPDDFPDFDADPRDGPGTD

Sequence (101 aa):
MAMPDESAAETLRRLSYSSAFVERFARPFWGGITLDPSLASSAGPLWFTLKMFLAGCAVLPRAGIGAMPEQLGRRLPATAVTFGARVERLIVEAGRVTGVA

Radius of gyration: 20.16 Å; chains: 1; bounding box: 46×28×53 Å